Protein AF-A0A2S2PCM5-F1 (afdb_monomer)

Solvent-accessible surface area (backbone atoms only — not comparable to full-atom values): 6220 Å² total; per-residue (Å²): 141,81,82,44,14,61,56,51,18,51,55,51,49,52,52,29,57,78,66,72,41,66,91,68,66,61,63,48,73,44,57,84,45,60,50,35,63,23,92,87,55,4,14,56,55,50,34,32,59,75,67,71,48,94,59,46,79,43,73,30,64,68,50,54,51,50,53,54,53,48,52,52,44,33,71,75,68,75,45,87,68,90,58,77,83,41,70,68,53,48,50,50,61,72,46,50,86,74,57,83,73,90,83,118

Foldseek 3Di:
DPCALLNVLVVVVVVCVVVVCLVPQAEDEDACDCRQPPPPGHVVVSNCVVSVHDHHYDYHPVNVVVVVVCVVCCVPVVDNDPDCPRPVNVVCVVCVVVDDPPPD

Mean predicted aligned error: 7.44 Å

Nearest PDB structures (foldseek):
  1ub7-assembly2_C  TM=5.043E-01  e=2.378E+00  Thermus thermophilus HB8
  6uxx-assembly1_A  TM=4.539E-01  e=6.278E+00  Homo sapiens
  3n3a-assembly1_C  TM=4.279E-01  e=9.875E+00  Escherichia coli K-12
  3ear-assembly1_A  TM=3.134E-01  e=9.257E+00  Thermus thermophilus HB27

Organism: Schizaphis graminum (NCBI:txid13262)

Radius of gyration: 19.79 Å; Cα contacts (8 Å, |Δi|>4): 90; chains: 1; bounding box: 44×27×54 Å

Structure (mmCIF, N/CA/C/O backbone):
data_AF-A0A2S2PCM5-F1
#
_entry.id   AF-A0A2S2PCM5-F1
#
loop_
_atom_site.group_PDB
_atom_site.id
_atom_site.type_symbol
_atom_site.label_atom_id
_atom_site.label_alt_id
_atom_site.label_comp_id
_atom_site.label_asym_id
_atom_site.label_entity_id
_atom_site.label_seq_id
_atom_site.pdbx_PDB_ins_code
_atom_site.Cartn_x
_atom_site.Cartn_y
_atom_site.Cartn_z
_atom_site.occupancy
_atom_site.B_iso_or_equiv
_atom_site.auth_seq_id
_atom_site.auth_comp_id
_atom_site.auth_asym_id
_atom_site.auth_atom_id
_atom_site.pdbx_PDB_model_num
ATOM 1 N N . ASP A 1 1 ? 1.489 15.780 -2.543 1.00 39.72 1 ASP A N 1
ATOM 2 C CA . ASP A 1 1 ? 0.948 14.527 -1.988 1.00 39.72 1 ASP A CA 1
ATOM 3 C C . ASP A 1 1 ? 1.156 14.460 -0.491 1.00 39.72 1 ASP A C 1
ATOM 5 O O . ASP A 1 1 ? 2.260 14.216 -0.026 1.00 39.72 1 ASP A O 1
ATOM 9 N N . THR A 1 2 ? 0.109 14.780 0.265 1.00 46.66 2 THR A N 1
ATOM 10 C CA . THR A 1 2 ? 0.125 14.883 1.735 1.00 46.66 2 THR A CA 1
ATOM 11 C C . THR A 1 2 ? -0.723 13.805 2.404 1.00 46.66 2 THR A C 1
ATOM 13 O O . THR A 1 2 ? -1.063 13.955 3.569 1.00 46.66 2 THR A O 1
ATOM 16 N N . GLY A 1 3 ? -1.083 12.732 1.691 1.00 58.91 3 GLY A N 1
ATOM 17 C CA . GLY A 1 3 ? -1.750 11.588 2.307 1.00 58.91 3 GLY A CA 1
ATOM 18 C C . GLY A 1 3 ? -0.754 10.858 3.194 1.00 58.91 3 GLY A C 1
ATOM 19 O O . GLY A 1 3 ? 0.048 10.064 2.704 1.00 58.91 3 GLY A O 1
ATOM 20 N N . THR A 1 4 ? -0.743 11.171 4.485 1.00 83.75 4 THR A N 1
ATOM 21 C CA . THR A 1 4 ? 0.054 10.406 5.440 1.00 83.75 4 THR A CA 1
ATOM 22 C C . THR A 1 4 ? -0.589 9.031 5.628 1.00 83.75 4 THR A C 1
ATOM 24 O O . THR A 1 4 ? -1.794 8.873 5.422 1.00 83.75 4 THR A O 1
ATOM 27 N N . GLY A 1 5 ? 0.177 8.020 6.053 1.00 88.31 5 GLY A N 1
ATOM 28 C CA . GLY A 1 5 ? -0.410 6.710 6.365 1.00 88.31 5 GLY A CA 1
ATOM 29 C C . GLY A 1 5 ? -1.521 6.794 7.423 1.00 88.31 5 GLY A C 1
ATOM 30 O O . GLY A 1 5 ? -2.430 5.971 7.425 1.00 88.31 5 GLY A O 1
ATOM 31 N N . ALA A 1 6 ? -1.510 7.831 8.269 1.00 92.19 6 ALA A N 1
ATOM 32 C CA . ALA A 1 6 ? -2.584 8.111 9.220 1.00 92.19 6 ALA A CA 1
ATOM 33 C C . ALA A 1 6 ? -3.882 8.556 8.537 1.00 92.19 6 ALA A C 1
ATOM 35 O O . ALA A 1 6 ? -4.943 8.034 8.868 1.00 92.19 6 ALA A O 1
ATOM 36 N N . ASP A 1 7 ? -3.808 9.464 7.561 1.00 93.06 7 ASP A N 1
ATOM 37 C CA . ASP A 1 7 ? -4.992 9.917 6.820 1.00 93.06 7 ASP A CA 1
ATOM 38 C C . ASP A 1 7 ? -5.624 8.756 6.045 1.00 93.06 7 ASP A C 1
ATOM 40 O O . ASP A 1 7 ? -6.842 8.587 6.052 1.00 93.06 7 ASP A O 1
ATOM 44 N N . GLN A 1 8 ? -4.785 7.907 5.440 1.00 93.69 8 GLN A N 1
ATOM 45 C CA . GLN A 1 8 ? -5.226 6.694 4.753 1.00 93.69 8 GLN A CA 1
ATOM 46 C C . GLN A 1 8 ? -5.906 5.714 5.718 1.00 93.69 8 GLN A C 1
ATOM 48 O O . GLN A 1 8 ? -7.014 5.262 5.442 1.00 93.69 8 GLN A O 1
ATOM 53 N N . ALA A 1 9 ? -5.278 5.407 6.858 1.00 95.44 9 ALA A N 1
ATOM 54 C CA . ALA A 1 9 ? -5.842 4.492 7.850 1.00 95.44 9 ALA A CA 1
ATOM 55 C C . ALA A 1 9 ? -7.184 4.988 8.403 1.00 95.44 9 ALA A C 1
ATOM 57 O O . ALA A 1 9 ? -8.136 4.213 8.470 1.00 95.44 9 ALA A O 1
ATOM 58 N N . ASN A 1 10 ? -7.280 6.278 8.740 1.00 96.19 10 ASN A N 1
ATOM 59 C CA . ASN A 1 10 ? -8.508 6.880 9.256 1.00 96.19 10 ASN A CA 1
ATOM 60 C C . ASN A 1 10 ? -9.634 6.845 8.219 1.00 96.19 10 ASN A C 1
ATOM 62 O O . ASN A 1 10 ? -10.746 6.441 8.546 1.00 96.19 10 ASN A O 1
ATOM 66 N N . ALA A 1 11 ? -9.354 7.220 6.967 1.00 96.62 11 ALA A N 1
ATOM 67 C CA . ALA A 1 11 ? -10.353 7.183 5.901 1.00 96.62 11 ALA A CA 1
ATOM 68 C C . ALA A 1 11 ? -10.862 5.756 5.637 1.00 96.62 11 ALA A C 1
ATOM 70 O O . ALA A 1 11 ? -12.066 5.546 5.475 1.00 96.62 11 ALA A O 1
ATOM 71 N N . ILE A 1 12 ? -9.958 4.766 5.640 1.00 96.56 12 ILE A N 1
ATOM 72 C CA . ILE A 1 12 ? -10.336 3.355 5.507 1.00 96.56 12 ILE A CA 1
ATOM 73 C C . ILE A 1 12 ? -11.211 2.940 6.688 1.00 96.56 12 ILE A C 1
ATOM 75 O O . ILE A 1 12 ? -12.284 2.393 6.468 1.00 96.56 12 ILE A O 1
ATOM 79 N N . PHE A 1 13 ? -10.797 3.225 7.923 1.00 97.56 13 PHE A N 1
ATOM 80 C CA . PHE A 1 13 ? -11.552 2.845 9.115 1.00 97.56 13 PHE A CA 1
ATOM 81 C C . PHE A 1 13 ? -12.966 3.440 9.127 1.00 97.56 13 PHE A C 1
ATOM 83 O O . PHE A 1 13 ? -13.918 2.692 9.314 1.00 97.56 13 PHE A O 1
ATOM 90 N N . GLN A 1 14 ? -13.118 4.734 8.820 1.00 98.25 14 GLN A N 1
ATOM 91 C CA . GLN A 1 14 ? -14.437 5.368 8.698 1.00 98.25 14 GLN A CA 1
ATOM 92 C C . GLN A 1 14 ? -15.305 4.684 7.633 1.00 98.25 14 GLN A C 1
ATOM 94 O O . GLN A 1 14 ? -16.466 4.386 7.879 1.00 98.25 14 GLN A O 1
ATOM 99 N N . THR A 1 15 ? -14.721 4.322 6.486 1.00 98.25 15 THR A N 1
ATOM 100 C CA . THR A 1 15 ? -15.444 3.571 5.443 1.00 98.25 15 THR A CA 1
ATOM 101 C C . THR A 1 15 ? -15.892 2.188 5.937 1.00 98.25 15 THR A C 1
ATOM 103 O O . THR A 1 15 ? -16.980 1.727 5.601 1.00 98.25 15 THR A O 1
ATOM 106 N N . LEU A 1 16 ? -15.069 1.505 6.742 1.00 97.88 16 LEU A N 1
ATOM 107 C CA . LEU A 1 16 ? -15.423 0.210 7.333 1.00 97.88 16 LEU A CA 1
ATOM 108 C C . LEU A 1 16 ? -16.551 0.334 8.366 1.00 97.88 16 LEU A C 1
ATOM 110 O O . LEU A 1 16 ? -17.395 -0.564 8.431 1.00 97.88 16 LEU A O 1
ATOM 114 N N . GLU A 1 17 ? -16.557 1.411 9.159 1.00 98.19 17 GLU A N 1
ATOM 115 C CA . GLU A 1 17 ? -17.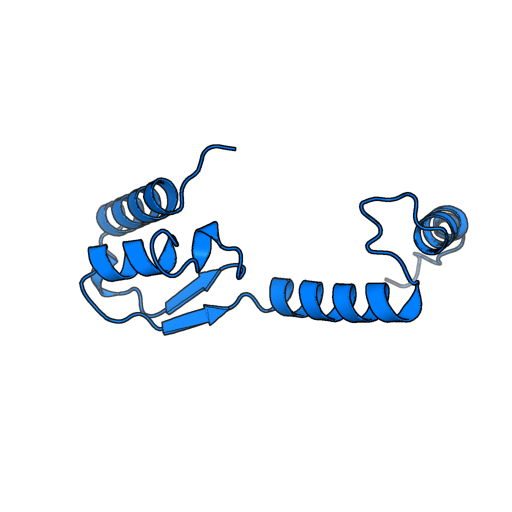636 1.740 10.098 1.00 98.19 17 GLU A CA 1
ATOM 116 C C . GLU A 1 17 ? -18.939 2.040 9.351 1.00 98.19 17 GLU A C 1
ATOM 118 O O . GLU A 1 17 ? -19.960 1.426 9.655 1.00 98.19 17 GLU A O 1
ATOM 123 N N . ASP A 1 18 ? -18.888 2.887 8.319 1.00 98.50 18 ASP A N 1
ATOM 124 C CA . ASP A 1 18 ? -20.042 3.243 7.481 1.00 98.50 18 ASP A CA 1
ATOM 125 C C . ASP A 1 18 ? -20.686 2.018 6.820 1.00 98.50 18 ASP A C 1
ATOM 127 O O . ASP A 1 18 ? -21.898 1.966 6.601 1.00 98.50 18 ASP A O 1
ATOM 131 N N . TRP A 1 19 ? -19.873 1.018 6.476 1.00 98.19 19 TRP A N 1
ATOM 132 C CA . TRP A 1 19 ? -20.335 -0.229 5.869 1.00 98.19 19 TRP A CA 1
ATOM 133 C C . TRP A 1 19 ? -20.696 -1.307 6.896 1.00 98.19 19 TRP A C 1
ATOM 135 O O . TRP A 1 19 ? -21.195 -2.361 6.502 1.00 98.19 19 TRP A O 1
ATOM 145 N N . CYS A 1 20 ? -20.466 -1.066 8.190 1.00 98.00 20 CYS A N 1
ATOM 146 C CA . CYS A 1 20 ? -20.681 -2.025 9.275 1.00 98.00 20 CYS A CA 1
ATOM 147 C C . CYS A 1 20 ? -19.926 -3.357 9.075 1.00 98.00 20 CYS A C 1
ATOM 149 O O . CYS A 1 20 ? -20.472 -4.427 9.341 1.00 98.00 20 CYS A O 1
ATOM 151 N N . ILE A 1 21 ? -18.680 -3.308 8.583 1.00 97.44 21 ILE A N 1
ATOM 152 C CA . ILE A 1 21 ? -17.862 -4.508 8.290 1.00 97.44 21 ILE A CA 1
ATOM 153 C C . ILE A 1 21 ? -16.520 -4.549 9.035 1.00 97.44 21 ILE A C 1
ATOM 155 O O . ILE A 1 21 ? -15.639 -5.340 8.682 1.00 97.44 21 ILE A O 1
ATOM 159 N N . THR A 1 22 ? -16.329 -3.704 10.047 1.00 96.94 22 THR A N 1
ATOM 160 C CA . THR A 1 22 ? -15.094 -3.635 10.851 1.00 96.94 22 THR A CA 1
ATOM 161 C C . THR A 1 22 ? -14.672 -5.004 11.402 1.00 96.94 22 THR A C 1
ATOM 163 O O . THR A 1 22 ? -13.489 -5.355 11.342 1.00 96.94 22 THR A O 1
ATOM 166 N N . ASP A 1 23 ? -15.628 -5.833 11.824 1.00 96.06 23 ASP A N 1
ATOM 167 C CA . ASP A 1 23 ? -15.388 -7.181 12.361 1.00 96.06 23 ASP A CA 1
ATOM 168 C C . ASP A 1 23 ? -15.044 -8.231 11.286 1.00 96.06 23 ASP A C 1
ATOM 170 O O . ASP A 1 23 ? -14.501 -9.297 11.583 1.00 96.06 23 ASP A O 1
ATOM 174 N N . ASN A 1 24 ? -15.304 -7.938 10.010 1.00 95.88 24 ASN A N 1
ATOM 175 C CA . ASN A 1 24 ? -15.183 -8.903 8.916 1.00 95.88 24 ASN A CA 1
ATOM 176 C C . ASN A 1 24 ? -13.823 -8.856 8.202 1.00 95.88 24 ASN A C 1
ATOM 178 O O . ASN A 1 24 ? -13.479 -9.799 7.489 1.00 95.88 24 ASN A O 1
ATOM 182 N N . ILE A 1 25 ? -13.027 -7.797 8.375 1.00 95.38 25 ILE A N 1
ATOM 183 C CA . ILE A 1 25 ? -11.764 -7.618 7.636 1.00 95.38 25 ILE A CA 1
ATOM 184 C C . ILE A 1 25 ? -10.701 -8.630 8.076 1.00 95.38 25 ILE A C 1
ATOM 186 O O . ILE A 1 25 ? -10.159 -8.515 9.159 1.00 95.38 25 ILE A O 1
ATOM 190 N N . GLN A 1 26 ? -10.336 -9.616 7.265 1.00 95.19 26 GLN A N 1
ATOM 191 C CA . GLN A 1 26 ? -9.330 -10.614 7.679 1.00 95.19 26 GLN A CA 1
ATOM 192 C C . GLN A 1 26 ? -7.916 -10.310 7.175 1.00 95.19 26 GLN A C 1
ATOM 194 O O . GLN A 1 26 ? -6.939 -10.788 7.751 1.00 95.19 26 GLN A O 1
ATOM 199 N N . ALA A 1 27 ? -7.797 -9.520 6.107 1.00 96.50 27 ALA A N 1
ATOM 200 C CA . ALA A 1 27 ? -6.523 -9.255 5.460 1.00 96.50 27 ALA A CA 1
ATOM 201 C C . ALA A 1 27 ? -6.458 -7.862 4.821 1.00 96.50 27 ALA A C 1
ATOM 203 O O . ALA A 1 27 ? -7.479 -7.325 4.393 1.00 96.50 27 ALA A O 1
ATOM 204 N N . LEU A 1 28 ? -5.243 -7.322 4.698 1.00 95.19 28 LEU A N 1
ATOM 205 C CA . LEU A 1 28 ? -4.936 -6.096 3.960 1.00 95.19 28 LEU A CA 1
ATOM 206 C C . LEU A 1 28 ? -4.024 -6.417 2.781 1.00 95.19 28 LEU A C 1
ATOM 208 O O . LEU A 1 28 ? -3.001 -7.078 2.954 1.00 95.19 28 LEU A O 1
ATO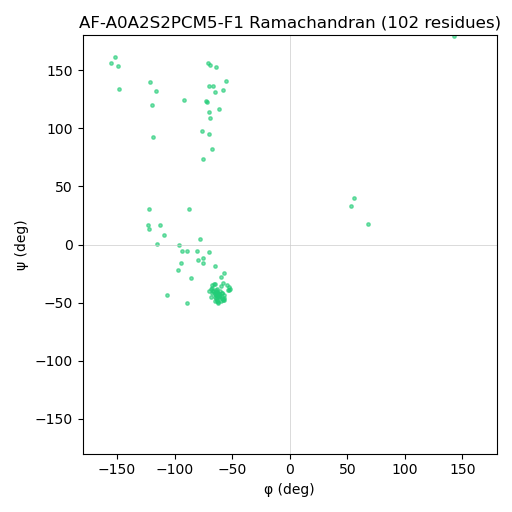M 212 N N . CYS A 1 29 ? -4.366 -5.908 1.598 1.00 95.75 29 CYS A N 1
ATOM 213 C CA . CYS A 1 29 ? -3.524 -5.992 0.409 1.00 95.75 29 CYS A CA 1
ATOM 214 C C . CYS A 1 29 ? -3.165 -4.592 -0.084 1.00 95.75 29 CYS A C 1
ATOM 216 O O . CYS A 1 29 ? -4.052 -3.807 -0.408 1.00 95.75 29 CYS A O 1
ATOM 218 N N . CYS A 1 30 ? -1.871 -4.277 -0.123 1.00 93.62 30 CYS A N 1
ATOM 219 C CA . CYS A 1 30 ? -1.351 -2.970 -0.529 1.00 93.62 30 CYS A CA 1
ATOM 220 C C . CYS A 1 30 ? 0.057 -3.099 -1.132 1.00 93.62 30 CYS A C 1
ATOM 222 O O . CYS A 1 30 ? 0.734 -4.118 -0.954 1.00 93.62 30 CYS A O 1
ATOM 224 N N . ASP A 1 31 ? 0.500 -2.087 -1.880 1.00 93.25 31 ASP A N 1
ATOM 225 C CA . ASP A 1 31 ? 1.911 -1.956 -2.254 1.00 93.25 31 ASP A CA 1
ATOM 226 C C . ASP A 1 31 ? 2.787 -1.731 -1.005 1.00 93.25 31 ASP A C 1
ATOM 228 O O . ASP A 1 31 ? 2.326 -1.214 0.013 1.00 93.25 31 ASP A O 1
ATOM 232 N N . THR A 1 32 ? 4.059 -2.135 -1.065 1.00 89.62 32 THR A N 1
ATOM 233 C CA . THR A 1 32 ? 4.981 -2.141 0.087 1.00 89.62 32 THR A CA 1
ATOM 234 C C . THR A 1 32 ? 5.718 -0.815 0.267 1.00 89.62 32 THR A C 1
ATOM 236 O O . THR A 1 32 ? 6.872 -0.787 0.704 1.00 89.62 32 THR A O 1
ATOM 239 N N . THR A 1 33 ? 5.093 0.299 -0.115 1.00 90.12 33 THR A N 1
ATOM 240 C CA . THR A 1 33 ? 5.652 1.627 0.136 1.00 90.12 33 THR A CA 1
ATOM 241 C C . THR A 1 33 ? 5.619 1.960 1.626 1.00 90.12 33 THR A C 1
ATOM 243 O O . THR A 1 33 ? 4.790 1.470 2.396 1.00 90.12 33 THR A O 1
ATOM 246 N N . ALA A 1 34 ? 6.523 2.843 2.054 1.00 89.50 34 ALA A N 1
ATOM 247 C CA . ALA A 1 34 ? 6.634 3.236 3.456 1.00 89.50 34 ALA A CA 1
ATOM 248 C C . ALA A 1 34 ? 5.349 3.881 4.016 1.00 89.50 34 ALA A C 1
ATOM 250 O O . ALA A 1 34 ? 5.095 3.771 5.214 1.00 89.50 34 ALA A O 1
ATOM 251 N N . SER A 1 35 ? 4.531 4.525 3.178 1.00 90.00 35 SER A N 1
ATOM 252 C CA . SER A 1 35 ? 3.229 5.077 3.579 1.00 90.00 35 SER A CA 1
ATOM 253 C C . SER A 1 35 ? 2.226 3.995 3.974 1.00 90.00 35 SER A C 1
ATOM 255 O O . SER A 1 35 ? 1.461 4.209 4.909 1.00 90.00 35 SER A O 1
ATOM 257 N N . ASN A 1 36 ? 2.269 2.819 3.342 1.00 92.00 36 ASN A N 1
ATOM 258 C CA . ASN A 1 36 ? 1.364 1.712 3.653 1.00 92.00 36 ASN A CA 1
ATOM 259 C C . ASN A 1 36 ? 1.932 0.803 4.748 1.00 92.00 36 ASN A C 1
ATOM 261 O O . ASN A 1 36 ? 1.263 0.523 5.741 1.00 92.00 36 ASN A O 1
ATOM 265 N N . THR A 1 37 ? 3.187 0.369 4.598 1.00 91.56 37 THR A N 1
ATOM 266 C CA . THR A 1 37 ? 3.796 -0.685 5.430 1.00 91.56 37 THR A CA 1
ATOM 267 C C . THR A 1 37 ? 4.865 -0.168 6.394 1.00 91.56 37 THR A C 1
ATOM 269 O O . THR A 1 37 ? 5.579 -0.956 7.016 1.00 91.56 37 THR A O 1
ATOM 272 N N . GLY A 1 38 ? 5.031 1.151 6.520 1.00 91.31 38 GLY A N 1
ATOM 273 C CA . GLY A 1 38 ? 5.991 1.747 7.445 1.00 91.31 38 GLY A CA 1
ATOM 274 C C . GLY A 1 38 ? 5.739 1.318 8.892 1.00 91.31 38 GLY A C 1
ATOM 275 O O . GLY A 1 38 ? 4.625 1.410 9.394 1.00 91.31 38 GLY A O 1
ATOM 276 N N . ARG A 1 39 ? 6.798 0.909 9.600 1.00 88.50 39 ARG A N 1
ATOM 277 C CA . ARG A 1 39 ? 6.703 0.339 10.959 1.00 88.50 39 ARG A CA 1
ATOM 278 C C . ARG A 1 39 ? 5.956 1.218 11.973 1.00 88.50 39 ARG A C 1
ATOM 280 O O . ARG A 1 39 ? 5.340 0.685 12.884 1.00 88.50 39 ARG A O 1
ATOM 287 N N . ILE A 1 40 ? 6.081 2.544 11.861 1.00 87.00 40 ILE A N 1
ATOM 288 C CA . ILE A 1 40 ? 5.549 3.500 12.853 1.00 87.00 40 ILE A CA 1
ATOM 289 C C . ILE A 1 40 ? 4.312 4.236 12.331 1.00 87.00 40 ILE A C 1
ATOM 291 O O . ILE A 1 40 ? 3.362 4.438 13.076 1.00 87.00 40 ILE A O 1
ATOM 295 N N . LYS A 1 41 ? 4.340 4.677 11.068 1.00 91.06 41 LYS A N 1
ATOM 296 C CA . LYS A 1 41 ? 3.296 5.525 10.462 1.00 91.06 41 LYS A CA 1
ATOM 297 C C . LYS A 1 41 ? 2.683 4.918 9.198 1.00 91.06 41 LYS A C 1
ATOM 299 O O . LYS A 1 41 ? 2.093 5.646 8.407 1.00 91.06 41 LYS A O 1
ATOM 304 N N . GLY A 1 42 ? 2.879 3.621 8.979 1.00 94.12 42 GLY A N 1
ATOM 305 C CA . GLY A 1 42 ? 2.270 2.908 7.866 1.00 94.12 42 GLY A CA 1
ATOM 306 C C . GLY A 1 42 ? 0.770 2.763 8.081 1.00 94.12 42 GLY A C 1
ATOM 307 O O . GLY A 1 42 ? 0.339 2.421 9.183 1.00 94.12 42 GLY A O 1
ATOM 308 N N . ALA A 1 43 ? -0.014 2.994 7.032 1.00 95.50 43 ALA A N 1
ATOM 309 C CA . ALA A 1 43 ? -1.465 2.875 7.072 1.00 95.50 43 ALA A CA 1
ATOM 310 C C . ALA A 1 43 ? -1.936 1.507 7.586 1.00 95.50 43 ALA A C 1
ATOM 312 O O . ALA A 1 43 ? -2.869 1.450 8.378 1.00 95.50 43 ALA A O 1
ATOM 313 N N . CYS A 1 44 ? -1.266 0.410 7.213 1.00 95.38 44 CYS A N 1
ATOM 314 C CA . CYS A 1 44 ? -1.630 -0.932 7.676 1.00 95.38 44 CYS A CA 1
ATOM 315 C C . CYS A 1 44 ? -1.476 -1.095 9.191 1.00 95.38 44 CYS A C 1
ATOM 317 O O . CYS A 1 44 ? -2.375 -1.629 9.831 1.00 95.38 44 CYS A O 1
ATOM 319 N N . ILE A 1 45 ? -0.378 -0.585 9.761 1.00 94.38 45 ILE A N 1
ATOM 320 C CA . ILE A 1 45 ? -0.116 -0.651 11.208 1.00 94.38 45 ILE A CA 1
ATOM 321 C C . ILE A 1 45 ? -1.156 0.172 11.970 1.00 94.38 45 ILE A C 1
ATOM 323 O O . ILE A 1 45 ? -1.704 -0.282 12.969 1.00 94.38 45 ILE A O 1
ATOM 327 N N . LEU A 1 46 ? -1.441 1.382 11.489 1.00 95.94 46 LEU A N 1
ATOM 328 C CA . LEU A 1 46 ? -2.415 2.268 1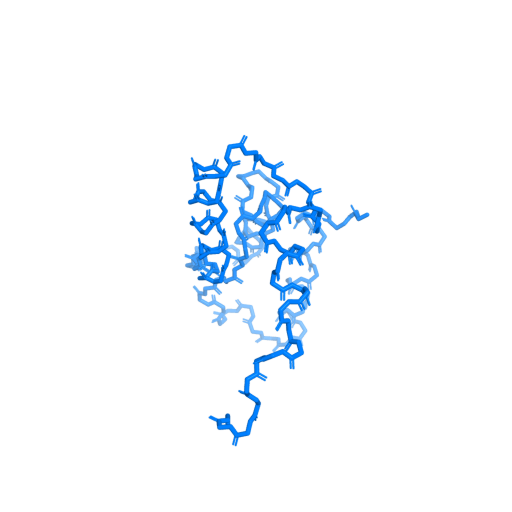2.124 1.00 95.94 46 LEU A CA 1
ATOM 329 C C . LEU A 1 46 ? -3.839 1.706 12.019 1.00 95.94 46 LEU A C 1
ATOM 331 O O . LEU A 1 46 ? -4.589 1.752 12.988 1.00 95.94 46 LEU A O 1
ATOM 335 N N . LEU A 1 47 ? -4.201 1.117 10.879 1.00 96.50 47 LEU A N 1
ATOM 336 C CA . LEU A 1 47 ? -5.501 0.477 10.693 1.00 96.50 47 LEU A CA 1
ATOM 337 C C . LEU A 1 47 ? -5.662 -0.766 11.579 1.00 96.50 47 LEU A C 1
ATOM 339 O O . LEU A 1 47 ? -6.724 -0.963 12.159 1.00 96.50 47 LEU A O 1
ATOM 343 N N . GLU A 1 48 ? -4.616 -1.579 11.732 1.00 96.00 48 GLU A N 1
ATOM 344 C CA . GLU A 1 48 ? -4.612 -2.721 12.654 1.00 96.00 48 GLU A CA 1
ATOM 345 C C . GLU A 1 48 ? -4.835 -2.280 14.112 1.00 96.00 48 GLU A C 1
ATOM 347 O O . GLU A 1 48 ? -5.609 -2.901 14.841 1.00 96.00 48 GLU A O 1
ATOM 352 N N . GLN A 1 49 ? -4.225 -1.160 14.519 1.00 95.62 49 GLN A N 1
ATOM 353 C CA . GLN A 1 49 ? -4.445 -0.552 15.836 1.00 95.62 49 GLN A CA 1
ATOM 354 C C . GLN A 1 49 ? -5.882 -0.048 16.016 1.00 95.62 49 GLN A C 1
ATOM 356 O O . GLN A 1 49 ? -6.468 -0.275 17.073 1.00 95.62 49 GLN A O 1
ATOM 361 N N . LEU A 1 50 ? -6.459 0.599 14.997 1.00 96.44 50 LEU A N 1
ATOM 362 C CA . LEU A 1 50 ? -7.852 1.066 15.020 1.00 96.44 50 LEU A CA 1
ATOM 363 C C . LEU A 1 50 ? -8.845 -0.101 15.118 1.00 96.44 50 LEU A C 1
ATOM 365 O O . LEU A 1 50 ? -9.800 -0.030 15.885 1.00 96.44 50 LEU A O 1
ATOM 369 N N . LEU A 1 51 ? -8.588 -1.197 14.398 1.00 96.62 51 LEU A N 1
ATOM 370 C CA . LEU A 1 51 ? -9.395 -2.422 14.444 1.00 96.62 51 LEU A CA 1
ATOM 371 C C . LEU A 1 51 ? -9.166 -3.258 15.718 1.00 96.62 51 LEU A C 1
ATOM 373 O O . LEU A 1 51 ? -9.915 -4.202 15.961 1.00 96.62 51 LEU A O 1
ATOM 377 N N . GLN A 1 52 ? -8.134 -2.939 16.510 1.00 96.69 52 GLN A N 1
ATOM 378 C CA . GLN A 1 52 ? -7.768 -3.603 17.769 1.00 96.69 52 GLN A CA 1
ATOM 379 C C . GLN A 1 52 ? -7.600 -5.127 17.666 1.00 96.69 52 GLN A C 1
ATOM 381 O O . GLN A 1 52 ? -7.874 -5.870 18.610 1.00 96.69 52 GLN A O 1
ATOM 386 N N . ARG A 1 53 ? -7.132 -5.619 16.518 1.00 95.62 53 ARG A N 1
ATOM 387 C CA . ARG A 1 53 ? -6.910 -7.050 16.283 1.00 95.62 53 ARG A CA 1
ATOM 388 C C . ARG A 1 53 ? -5.871 -7.270 15.204 1.00 95.62 53 ARG A C 1
ATOM 390 O O . ARG A 1 53 ? -5.714 -6.429 14.333 1.00 95.62 53 ARG A O 1
ATOM 397 N N . ASN A 1 54 ? -5.227 -8.431 15.234 1.00 94.44 54 ASN A N 1
ATOM 398 C CA . ASN A 1 54 ? -4.253 -8.804 14.213 1.00 94.44 54 ASN A CA 1
ATOM 399 C C . ASN A 1 54 ? -4.938 -8.993 12.854 1.00 94.44 54 ASN A C 1
ATOM 401 O O . ASN A 1 54 ? -5.979 -9.654 12.767 1.00 94.44 54 ASN A O 1
ATOM 405 N N . ILE A 1 55 ? -4.323 -8.465 11.799 1.00 95.44 55 ILE A N 1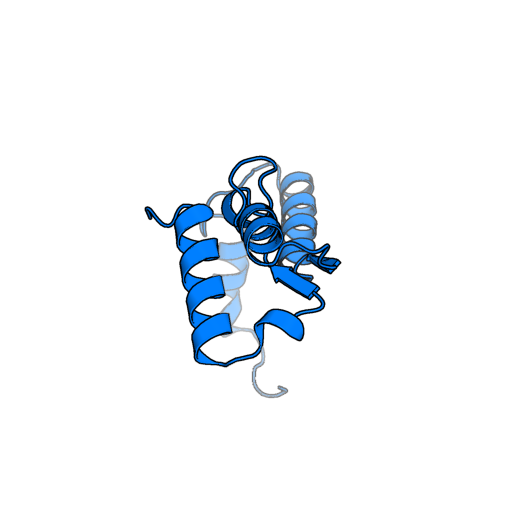
ATOM 406 C CA . ILE A 1 55 ? -4.795 -8.585 10.420 1.00 95.44 55 ILE A CA 1
ATOM 407 C C . ILE A 1 55 ? -3.712 -9.246 9.569 1.00 95.44 55 ILE A C 1
ATOM 409 O O . ILE A 1 55 ? -2.525 -8.958 9.697 1.00 95.44 55 ILE A O 1
ATOM 413 N N . LEU A 1 56 ? -4.103 -10.137 8.658 1.00 96.44 56 LEU A N 1
ATOM 414 C CA . LEU A 1 56 ? -3.152 -10.760 7.743 1.00 96.44 56 LEU A CA 1
ATOM 415 C C . LEU A 1 56 ? -2.680 -9.755 6.685 1.00 96.44 56 LEU A C 1
ATOM 417 O O . LEU A 1 56 ? -3.482 -9.212 5.928 1.00 96.44 56 LEU A O 1
ATOM 421 N N . TYR A 1 57 ? -1.373 -9.531 6.573 1.00 94.62 57 TYR A N 1
ATOM 422 C CA . TYR A 1 57 ? -0.833 -8.644 5.541 1.00 94.62 57 TYR A CA 1
ATOM 423 C C . TYR A 1 57 ? -0.484 -9.456 4.295 1.00 94.62 57 TYR A C 1
ATOM 425 O O . TYR A 1 57 ? 0.293 -10.410 4.351 1.00 94.62 57 TYR A O 1
ATOM 433 N N . VAL A 1 58 ? -1.051 -9.063 3.157 1.00 95.38 58 VAL A N 1
ATOM 434 C CA . VAL A 1 58 ? -0.875 -9.712 1.856 1.00 95.38 58 VAL A CA 1
ATOM 435 C C . VAL A 1 58 ? -0.250 -8.699 0.897 1.00 95.38 58 VAL A C 1
ATOM 437 O O . VAL A 1 58 ? -0.968 -7.929 0.267 1.00 95.38 58 VAL A O 1
ATOM 440 N N . PRO A 1 59 ? 1.085 -8.652 0.768 1.00 93.38 59 PRO A N 1
ATOM 441 C CA . PRO A 1 59 ? 1.734 -7.697 -0.122 1.00 93.38 59 PRO A CA 1
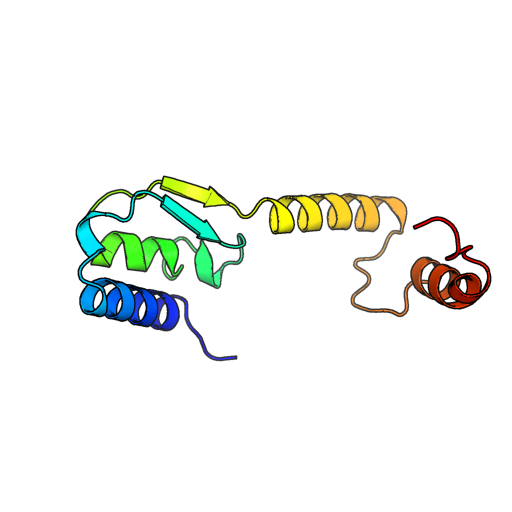ATOM 442 C C . PRO A 1 59 ? 1.216 -7.795 -1.562 1.00 93.38 59 PRO A C 1
ATOM 444 O O . PRO A 1 59 ? 1.001 -8.890 -2.096 1.00 93.38 59 PRO A O 1
ATOM 447 N N . CYS A 1 60 ? 1.044 -6.647 -2.216 1.00 95.94 60 CYS A N 1
ATOM 448 C CA . CYS A 1 60 ? 0.565 -6.585 -3.589 1.00 95.94 60 CYS A CA 1
ATOM 449 C C . CYS A 1 60 ? 1.535 -7.303 -4.539 1.00 95.94 60 CYS A C 1
ATOM 451 O O . CYS A 1 60 ? 2.674 -6.881 -4.746 1.00 95.94 60 CYS A O 1
ATOM 453 N N . ARG A 1 61 ? 1.053 -8.378 -5.175 1.00 94.62 61 ARG A N 1
ATOM 454 C CA . ARG A 1 61 ? 1.840 -9.178 -6.130 1.00 94.62 61 ARG A CA 1
ATOM 455 C C . ARG A 1 61 ? 2.335 -8.360 -7.320 1.00 94.62 61 ARG A C 1
ATOM 457 O O . ARG A 1 61 ? 3.446 -8.589 -7.782 1.00 94.62 61 ARG A O 1
ATOM 464 N N . HIS A 1 62 ? 1.539 -7.395 -7.785 1.00 93.50 62 HIS A N 1
ATOM 465 C CA . HIS A 1 62 ? 1.953 -6.491 -8.858 1.00 93.50 62 HIS A CA 1
ATOM 466 C C . HIS A 1 62 ? 3.207 -5.711 -8.454 1.00 93.50 62 HIS A C 1
ATOM 468 O O . HIS A 1 62 ? 4.185 -5.694 -9.193 1.00 93.50 62 HIS A O 1
ATOM 474 N N . HIS A 1 63 ? 3.201 -5.128 -7.256 1.00 92.88 63 HIS A N 1
ATOM 475 C CA . HIS A 1 63 ? 4.329 -4.345 -6.770 1.00 92.88 63 HIS A CA 1
ATOM 476 C C . HIS A 1 63 ? 5.571 -5.212 -6.508 1.00 92.88 63 HIS A C 1
ATOM 478 O O . HIS A 1 63 ? 6.689 -4.802 -6.801 1.00 92.88 63 HIS A O 1
ATOM 484 N N . ILE A 1 64 ? 5.392 -6.457 -6.049 1.00 92.62 64 ILE A N 1
ATOM 485 C CA . ILE A 1 64 ? 6.498 -7.426 -5.968 1.00 92.62 64 ILE A CA 1
ATOM 486 C C . ILE A 1 64 ? 7.131 -7.640 -7.349 1.00 92.62 64 ILE A C 1
ATOM 488 O O . ILE A 1 64 ? 8.355 -7.588 -7.480 1.00 92.62 64 ILE A O 1
ATOM 492 N N . TYR A 1 65 ? 6.319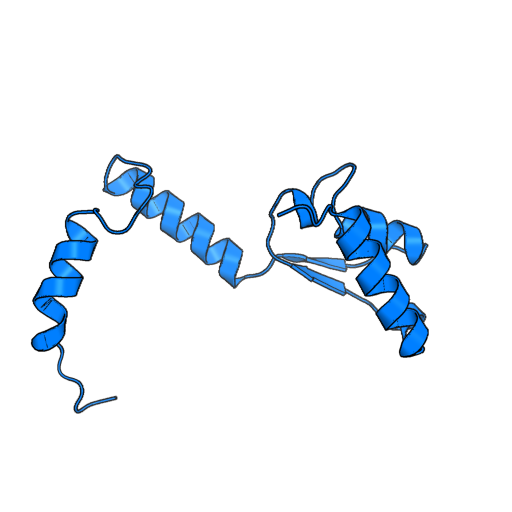 -7.869 -8.385 1.00 93.62 65 TYR A N 1
ATOM 493 C CA . TYR A 1 65 ? 6.840 -8.053 -9.738 1.00 93.62 65 TYR A CA 1
ATOM 494 C C . TYR A 1 65 ? 7.528 -6.798 -10.272 1.00 93.62 65 TYR A C 1
ATOM 496 O O . TYR A 1 65 ? 8.583 -6.916 -10.888 1.00 93.62 65 TYR A O 1
ATOM 504 N N . GLU A 1 66 ? 6.992 -5.612 -9.989 1.00 90.81 66 GLU A N 1
ATOM 505 C CA . GLU A 1 66 ? 7.629 -4.335 -10.318 1.00 90.81 66 GLU A CA 1
ATOM 506 C C . GLU A 1 66 ? 9.030 -4.226 -9.696 1.00 90.81 66 GLU A C 1
ATOM 508 O O . GLU A 1 66 ? 9.990 -3.923 -10.403 1.00 90.81 66 GLU A O 1
ATOM 513 N N . ILE A 1 67 ? 9.180 -4.549 -8.405 1.00 90.44 67 ILE A N 1
ATOM 514 C CA . ILE A 1 67 ? 10.477 -4.530 -7.708 1.00 90.44 67 ILE A CA 1
ATOM 515 C C . ILE A 1 67 ? 11.462 -5.519 -8.344 1.00 90.44 67 ILE A C 1
ATOM 517 O O . ILE A 1 67 ? 12.626 -5.176 -8.577 1.00 90.44 67 ILE A O 1
ATOM 521 N N . VAL A 1 68 ? 11.018 -6.745 -8.640 1.00 93.12 68 VAL A N 1
ATOM 522 C CA . VAL A 1 68 ? 11.870 -7.767 -9.269 1.00 93.12 68 VAL A CA 1
ATOM 523 C C . VAL A 1 68 ? 12.314 -7.317 -10.660 1.00 93.12 68 VAL A C 1
ATOM 525 O O . VAL A 1 68 ? 13.506 -7.368 -10.968 1.00 93.12 68 VAL A O 1
ATOM 528 N N . LEU A 1 69 ? 11.385 -6.830 -11.486 1.00 90.00 69 LEU A N 1
ATOM 529 C CA . LEU A 1 69 ? 11.684 -6.334 -12.829 1.00 90.00 69 LEU A CA 1
ATOM 530 C C . LEU A 1 69 ? 12.636 -5.141 -12.784 1.00 90.00 69 LEU A C 1
ATOM 532 O O . LEU A 1 69 ? 13.624 -5.132 -13.516 1.00 90.00 69 LEU A O 1
ATOM 536 N N . ARG A 1 70 ? 12.392 -4.183 -11.886 1.00 87.12 70 ARG A N 1
ATOM 537 C CA . ARG A 1 70 ? 13.286 -3.048 -11.650 1.00 87.12 70 ARG A CA 1
ATOM 538 C C . ARG A 1 70 ? 14.692 -3.510 -11.274 1.00 87.12 70 ARG A C 1
ATOM 540 O O . ARG A 1 70 ? 15.653 -3.035 -11.861 1.00 87.12 70 ARG A O 1
ATOM 547 N N . SER A 1 71 ? 14.817 -4.480 -10.368 1.00 88.69 71 SER A N 1
ATOM 548 C CA . SER A 1 71 ? 16.121 -5.012 -9.940 1.00 88.69 71 SER A CA 1
ATOM 549 C C . SER A 1 71 ? 16.886 -5.653 -11.100 1.00 88.69 71 SER A C 1
ATOM 551 O O . SER A 1 71 ? 18.081 -5.421 -11.272 1.00 88.69 71 SER A O 1
ATOM 553 N N . VAL A 1 72 ? 16.197 -6.444 -11.931 1.00 89.00 72 VAL A N 1
ATOM 554 C CA . VAL A 1 72 ? 16.788 -7.030 -13.144 1.00 89.00 72 VAL A CA 1
ATOM 555 C C . VAL A 1 72 ? 17.237 -5.932 -14.102 1.00 89.00 72 VAL A C 1
ATOM 557 O O . VAL A 1 72 ? 18.324 -6.021 -14.675 1.00 89.00 72 VAL A O 1
ATOM 560 N N . PHE A 1 73 ? 16.417 -4.897 -14.264 1.00 85.94 73 PHE A N 1
ATOM 561 C CA . PHE A 1 73 ? 16.718 -3.776 -15.138 1.00 85.94 73 PHE A CA 1
ATOM 562 C C . PHE A 1 73 ? 17.960 -3.008 -14.669 1.00 85.94 73 PHE A C 1
ATOM 564 O O . PHE A 1 73 ? 18.891 -2.823 -15.451 1.00 85.94 73 PHE A O 1
ATOM 571 N N . ASP A 1 74 ? 18.022 -2.663 -13.383 1.00 84.44 74 ASP A N 1
ATOM 572 C CA . ASP A 1 74 ? 19.154 -1.964 -12.768 1.00 84.44 74 ASP A CA 1
ATOM 573 C C . ASP A 1 74 ? 20.463 -2.758 -12.958 1.00 84.44 74 ASP A C 1
ATOM 575 O O . ASP A 1 74 ? 21.483 -2.196 -13.362 1.00 84.44 74 ASP A O 1
ATOM 579 N N . VAL A 1 75 ? 20.426 -4.086 -12.765 1.00 87.38 75 VAL A N 1
ATOM 580 C CA . VAL A 1 75 ? 21.590 -4.976 -12.952 1.00 87.38 75 VAL A CA 1
ATOM 581 C C . VAL A 1 75 ? 22.023 -5.078 -14.416 1.00 87.38 75 VAL A C 1
ATOM 583 O O . VAL A 1 75 ? 23.218 -5.124 -14.704 1.00 87.38 75 VAL A O 1
ATOM 586 N N . LYS A 1 76 ? 21.077 -5.179 -15.356 1.00 85.25 76 LYS A N 1
ATOM 587 C CA . LYS A 1 76 ? 21.390 -5.439 -16.772 1.00 85.25 76 LYS A CA 1
ATOM 588 C C . LYS A 1 76 ? 21.714 -4.185 -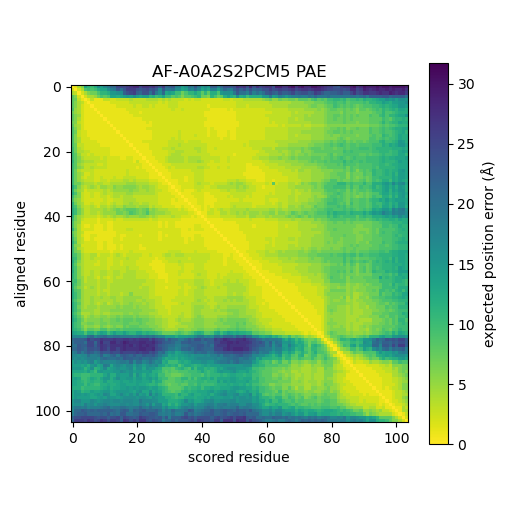17.569 1.00 85.25 76 LYS A C 1
ATOM 590 O O . LYS A 1 76 ? 22.472 -4.276 -18.531 1.00 85.25 76 LYS A O 1
ATOM 595 N N . PHE A 1 77 ? 21.156 -3.045 -17.181 1.00 79.38 77 PHE A N 1
ATOM 596 C CA . PHE A 1 77 ? 21.256 -1.800 -17.938 1.00 79.38 77 PHE A CA 1
ATOM 597 C C . PHE A 1 77 ? 22.025 -0.697 -17.194 1.00 79.38 77 PHE A C 1
ATOM 599 O O . PHE A 1 77 ? 22.234 0.378 -17.750 1.00 79.38 77 PHE A O 1
ATOM 606 N N . GLY A 1 78 ? 22.517 -0.963 -15.977 1.00 73.44 78 GLY A N 1
ATOM 607 C CA . GLY A 1 78 ? 23.554 -0.156 -15.321 1.00 73.44 78 GLY A CA 1
ATOM 608 C C . GLY A 1 78 ? 23.126 1.255 -14.917 1.00 73.44 78 GLY A C 1
ATOM 609 O O . GLY A 1 78 ? 23.973 2.111 -14.679 1.00 73.44 78 GLY A O 1
ATOM 610 N N . THR A 1 79 ? 21.824 1.525 -14.851 1.00 65.81 79 THR A N 1
ATOM 611 C CA . THR A 1 79 ? 21.285 2.807 -14.393 1.00 65.81 79 THR A CA 1
ATOM 612 C C . THR A 1 79 ? 19.946 2.578 -13.711 1.00 65.81 79 THR A C 1
ATOM 614 O O . THR A 1 79 ? 19.078 1.922 -14.279 1.00 65.81 79 THR A O 1
ATOM 617 N N . THR A 1 80 ? 19.745 3.197 -12.545 1.00 62.03 80 THR A N 1
ATOM 618 C CA . THR A 1 80 ? 18.400 3.500 -12.043 1.00 62.03 80 THR A CA 1
ATOM 619 C C . THR A 1 80 ? 17.825 4.556 -12.978 1.00 62.03 80 THR A C 1
ATOM 621 O O . THR A 1 80 ? 17.984 5.757 -12.767 1.00 62.03 80 THR A O 1
ATOM 624 N N . THR A 1 81 ? 17.283 4.126 -14.112 1.00 58.25 81 THR A N 1
ATOM 625 C CA . THR A 1 81 ? 16.784 5.057 -15.114 1.00 58.25 81 THR A CA 1
ATOM 626 C C . THR A 1 81 ? 15.451 5.618 -14.653 1.00 58.25 81 THR A C 1
ATOM 628 O O . THR A 1 81 ? 14.399 4.999 -14.810 1.00 58.25 81 THR A O 1
ATOM 631 N N . SER A 1 82 ? 15.496 6.806 -14.072 1.00 59.12 82 SER A N 1
ATOM 632 C CA . SER A 1 82 ? 14.314 7.574 -13.708 1.00 59.12 82 SER A CA 1
ATOM 633 C C . SER A 1 82 ? 13.696 8.196 -14.965 1.00 59.12 82 SER A C 1
ATOM 635 O O . SER A 1 82 ? 13.856 9.389 -15.200 1.00 59.12 82 SER A O 1
ATOM 637 N N . GLY A 1 83 ? 13.032 7.402 -15.812 1.00 66.56 83 GLY A N 1
ATOM 638 C CA . GLY A 1 83 ? 12.173 7.953 -16.865 1.00 66.56 83 GLY A CA 1
ATOM 639 C C . GLY A 1 83 ? 12.172 7.232 -18.216 1.00 66.56 83 GLY A C 1
ATOM 640 O O . GLY A 1 83 ? 12.874 6.242 -18.413 1.00 66.56 83 GLY A O 1
ATOM 641 N N . PRO A 1 84 ? 11.377 7.746 -19.173 1.00 65.69 84 PRO A N 1
ATOM 642 C CA . PRO A 1 84 ? 11.170 7.143 -20.494 1.00 65.69 84 PRO A CA 1
ATOM 643 C C . PRO A 1 84 ? 12.401 7.224 -21.408 1.00 65.69 84 PRO A C 1
ATOM 645 O O . PRO A 1 84 ? 12.402 6.652 -22.496 1.00 65.69 84 PRO A O 1
ATOM 648 N N . ASP A 1 85 ? 13.459 7.917 -20.984 1.00 69.38 85 ASP A N 1
ATOM 649 C CA . ASP A 1 85 ? 14.622 8.190 -21.821 1.00 69.38 85 ASP A CA 1
ATOM 650 C C . ASP A 1 85 ? 15.595 7.013 -21.986 1.00 69.38 85 ASP A C 1
ATOM 652 O O . ASP A 1 85 ? 16.624 7.151 -22.653 1.00 69.38 85 ASP A O 1
ATOM 656 N N . VAL A 1 86 ? 15.263 5.838 -21.445 1.00 77.88 86 VAL A N 1
ATOM 657 C CA . VAL A 1 86 ? 16.108 4.649 -21.580 1.00 77.88 86 VAL A CA 1
ATOM 658 C C . VAL A 1 86 ? 16.194 4.209 -23.039 1.00 77.88 86 VAL A C 1
ATOM 660 O O . VAL A 1 86 ? 15.152 4.024 -23.678 1.00 77.88 86 VAL A O 1
ATOM 663 N N . PRO A 1 87 ? 17.404 3.948 -23.575 1.00 81.12 87 PRO A N 1
ATOM 664 C CA . PRO A 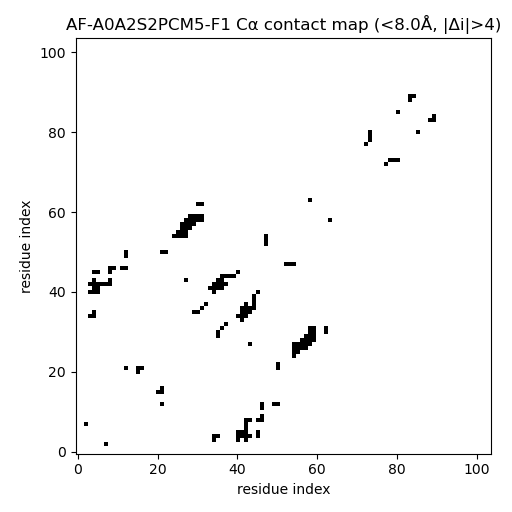1 87 ? 17.576 3.556 -24.973 1.00 81.12 87 PRO A CA 1
ATOM 665 C C . PRO A 1 87 ? 16.709 2.367 -25.404 1.00 81.12 87 PRO A C 1
ATOM 667 O O . PRO A 1 87 ? 16.194 2.352 -26.521 1.00 81.12 87 PRO A O 1
ATOM 670 N N . ILE A 1 88 ? 16.496 1.386 -24.519 1.00 82.69 88 ILE A N 1
ATOM 671 C CA . ILE A 1 88 ? 15.652 0.225 -24.822 1.00 82.69 88 ILE A CA 1
ATOM 672 C C . ILE A 1 88 ? 14.167 0.596 -24.962 1.00 82.69 88 ILE A C 1
ATOM 674 O O . ILE A 1 88 ? 13.506 0.101 -25.873 1.00 82.69 88 ILE A O 1
ATOM 678 N N . PHE A 1 89 ? 13.652 1.514 -24.139 1.00 84.69 89 PHE A N 1
ATOM 679 C CA . PHE A 1 89 ? 12.268 1.984 -24.242 1.00 84.69 89 PHE A CA 1
ATOM 680 C C . PHE A 1 89 ? 12.060 2.834 -25.493 1.00 84.69 89 PHE A C 1
ATOM 682 O O . PHE A 1 89 ? 11.081 2.620 -26.205 1.00 84.69 89 PHE A O 1
ATOM 689 N N . LYS A 1 90 ? 13.020 3.704 -25.843 1.00 86.12 90 LYS A N 1
ATOM 690 C CA . LYS A 1 90 ? 12.999 4.434 -27.124 1.00 86.12 90 LYS A CA 1
ATOM 691 C C . LYS A 1 90 ? 12.987 3.481 -28.317 1.00 86.12 90 LYS A C 1
ATOM 693 O O . LYS A 1 90 ? 12.229 3.687 -29.261 1.00 86.12 90 LYS A O 1
ATOM 698 N N . ARG A 1 91 ? 13.777 2.404 -28.263 1.00 88.06 91 ARG A N 1
ATOM 699 C CA . ARG A 1 91 ? 13.791 1.375 -29.311 1.00 88.06 91 ARG A CA 1
ATOM 700 C C . ARG A 1 91 ? 12.442 0.664 -29.433 1.00 88.06 91 ARG A C 1
ATOM 702 O O . ARG A 1 91 ? 11.971 0.475 -30.551 1.00 88.06 91 ARG A O 1
ATOM 709 N N . PHE A 1 92 ? 11.810 0.290 -28.319 1.00 88.38 92 PHE A N 1
ATOM 710 C CA . PHE A 1 92 ? 10.470 -0.307 -28.350 1.00 88.38 92 PHE A CA 1
ATOM 711 C C . PHE A 1 92 ? 9.416 0.664 -28.883 1.00 88.38 92 PHE A C 1
ATOM 713 O O . PHE A 1 92 ? 8.617 0.273 -29.730 1.00 88.38 92 PHE A O 1
ATOM 720 N N . GLN A 1 93 ? 9.455 1.929 -28.461 1.00 89.56 93 GLN A N 1
ATOM 721 C CA . GLN A 1 93 ? 8.566 2.975 -28.967 1.00 89.56 93 GLN A CA 1
ATOM 722 C C . GLN A 1 93 ? 8.691 3.133 -30.489 1.00 89.56 93 GLN A C 1
ATOM 724 O O . GLN A 1 93 ? 7.684 3.158 -31.189 1.00 89.56 93 GLN A O 1
ATOM 729 N N . GLN A 1 94 ? 9.918 3.191 -31.015 1.00 91.88 94 GLN A N 1
ATOM 730 C CA . GLN A 1 94 ? 10.172 3.279 -32.457 1.00 91.88 94 GLN A CA 1
ATOM 731 C C . GLN A 1 94 ? 9.711 2.028 -33.217 1.00 91.88 94 GLN A C 1
ATOM 733 O O . GLN A 1 94 ? 9.264 2.131 -34.355 1.00 91.88 94 GLN A O 1
ATOM 738 N N . PHE A 1 95 ? 9.817 0.845 -32.604 1.00 93.31 95 PHE A N 1
ATOM 739 C CA . PHE A 1 95 ? 9.403 -0.414 -33.222 1.00 93.31 95 PHE A CA 1
ATOM 740 C C . PHE A 1 95 ? 7.887 -0.655 -33.163 1.00 93.31 95 PHE A C 1
ATOM 742 O O . PHE A 1 95 ? 7.395 -1.534 -33.865 1.00 93.31 95 PHE A O 1
ATOM 749 N N . TRP A 1 96 ? 7.143 0.112 -32.361 1.00 92.06 96 TRP A N 1
ATOM 750 C CA . TRP A 1 96 ? 5.726 -0.126 -32.075 1.00 92.06 96 TRP A CA 1
ATOM 751 C C . TRP A 1 96 ? 4.854 -0.282 -33.329 1.00 92.06 96 TRP A C 1
ATOM 753 O O . TRP A 1 96 ? 4.012 -1.172 -33.383 1.00 92.06 96 TRP A O 1
ATOM 763 N N . SER A 1 97 ? 5.103 0.511 -34.376 1.00 92.38 97 SER A N 1
ATOM 764 C CA . SER A 1 97 ? 4.370 0.434 -35.649 1.00 92.38 97 SER A CA 1
ATOM 765 C C . SER A 1 97 ? 4.571 -0.876 -36.423 1.00 92.38 97 SER A C 1
ATOM 767 O O . SER A 1 97 ? 3.766 -1.188 -37.295 1.00 92.38 97 SER A O 1
ATOM 769 N N . ASN A 1 98 ? 5.621 -1.644 -36.117 1.00 93.12 98 ASN A N 1
ATOM 770 C CA . ASN A 1 98 ? 5.923 -2.928 -36.756 1.00 93.12 98 ASN A CA 1
ATOM 771 C C . ASN A 1 98 ? 5.342 -4.127 -35.993 1.00 93.12 98 ASN A C 1
ATOM 773 O O . ASN A 1 98 ? 5.473 -5.266 -36.446 1.00 93.12 98 ASN A O 1
ATOM 777 N N . VAL A 1 99 ? 4.741 -3.906 -34.819 1.00 90.00 99 VAL A N 1
ATOM 778 C CA . VAL A 1 99 ? 4.106 -4.975 -34.046 1.00 90.00 99 VAL A CA 1
ATOM 779 C C . VAL A 1 99 ? 2.826 -5.393 -34.761 1.00 90.00 99 VAL A C 1
ATOM 781 O O . VAL A 1 99 ? 1.936 -4.579 -34.995 1.00 90.00 99 VAL A O 1
ATOM 784 N N . ASN A 1 100 ? 2.721 -6.676 -35.110 1.00 88.56 100 ASN A N 1
ATOM 785 C CA . ASN A 1 100 ? 1.508 -7.206 -35.717 1.00 88.56 100 ASN A CA 1
ATOM 786 C C . ASN A 1 100 ? 0.374 -7.239 -34.679 1.00 88.56 100 ASN A C 1
ATOM 788 O O . ASN A 1 100 ? 0.431 -8.011 -33.725 1.00 88.56 100 ASN A O 1
ATOM 792 N N . THR A 1 101 ? -0.661 -6.428 -34.892 1.00 85.31 101 THR A N 1
ATOM 793 C CA . THR A 1 101 ? -1.834 -6.324 -34.011 1.00 85.31 101 THR A CA 1
ATOM 794 C C . THR A 1 101 ? -3.026 -7.171 -34.454 1.00 85.31 101 THR A C 1
ATOM 796 O O . THR A 1 101 ? -4.048 -7.181 -33.779 1.00 85.31 101 THR A O 1
ATOM 799 N N . THR A 1 102 ? -2.914 -7.896 -35.569 1.00 87.62 102 THR A N 1
ATOM 800 C CA . THR A 1 102 ? -4.037 -8.647 -36.161 1.00 87.62 102 THR A CA 1
ATOM 801 C C . THR A 1 102 ? -4.315 -10.003 -35.503 1.00 87.62 102 THR A C 1
ATOM 803 O O . THR A 1 102 ? -5.310 -10.632 -35.841 1.00 87.62 102 THR A O 1
ATOM 806 N N . ASN A 1 103 ? -3.475 -10.436 -34.554 1.00 69.00 103 ASN A N 1
ATOM 807 C CA . ASN A 1 103 ? -3.547 -11.752 -33.899 1.00 69.00 103 ASN A CA 1
ATOM 808 C C . ASN A 1 103 ? -3.693 -11.673 -32.363 1.00 69.00 103 ASN A C 1
ATOM 810 O O . ASN A 1 103 ? -3.190 -12.556 -31.665 1.00 69.00 103 ASN A O 1
ATOM 814 N N . PHE A 1 104 ? -4.328 -10.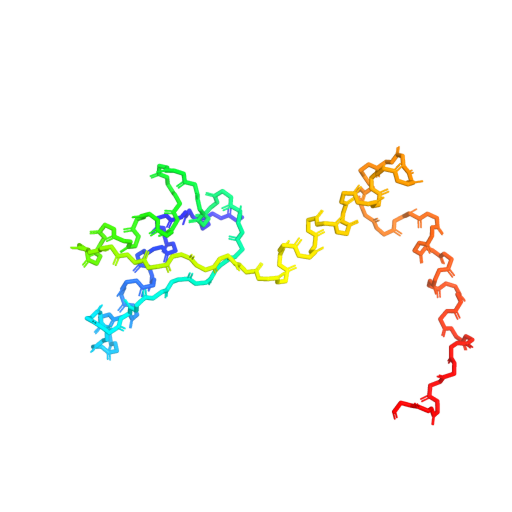622 -31.837 1.00 58.97 104 PHE A N 1
ATOM 815 C CA . PHE A 1 104 ? -4.684 -10.524 -30.413 1.00 58.97 104 PHE A CA 1
ATOM 816 C C . PHE A 1 104 ? -6.151 -10.872 -30.176 1.00 58.97 104 PHE A C 1
ATOM 818 O O . PHE A 1 104 ? -6.995 -10.426 -30.986 1.00 58.97 104 PHE A O 1
#

Sequence (104 aa):
DTGTGADQANAIFQTLEDWCITDNIQALCCDTTASNTGRIKGACILLEQLLQRNILYVPCRHHIYEIVLRSVFDVKFGTTTSGPDVPIFKRFQQFWSNVNTTNF

pLDDT: mean 88.39, std 11.63, range [39.72, 98.5]

Secondary structure (DSSP, 8-state):
----HHHHHHHHHHHHHHTT-GGG--EEEE---HHHH-TTT-HHHHHHHHHTS--EEEE-HHHHHHHHHHHHHHHHHSS---STT-HHHHHHHHHGGGS--TT-